Protein AF-A0A173UMZ9-F1 (afdb_monomer)

pLDDT: mean 81.76, std 20.89, range [42.28, 98.31]

Foldseek 3Di:
DDDDDDDDPPPPPPPPPVPDPDDLLPPLVPQDLPDFLVVSCVVCVVVADPLLNVLLVVLVVLPPGSVQSVVCNSPPDNVSSVVSSVVSSVVVVVVVVD

Organism: NCBI:txid39488

Mean predicted aligned error: 11.72 Å

Nearest PDB structures (foldseek):
  8btr-assembly1_Lj  TM=3.693E-01  e=6.543E+00  Giardia lamblia ATCC 50803

Solvent-accessible surface area (backbone atoms only — not comparable to full-atom values): 6258 Å² total; per-residue (Å²): 140,81,84,83,80,82,78,76,84,80,78,80,80,73,79,75,78,74,89,73,85,87,60,74,72,63,72,34,73,77,57,79,70,68,80,53,54,66,58,33,46,67,73,45,50,88,82,41,52,74,59,38,46,49,49,52,51,49,34,53,75,73,62,48,50,55,68,62,47,54,73,40,65,48,54,75,56,39,69,58,29,47,54,50,50,54,54,52,51,56,52,50,54,56,63,76,77,106

Sequence (98 aa):
MVKEIQVAEVNEEEEKETDQQPDMLQDREQWDLSGDIIDCFRRYSSELSPEEQEEIIKGIEEGLTDQDVKRYFTLVGAEKMRQYRRVLMVAKIRDEDN

Structure (mmCIF, N/CA/C/O backbone):
data_AF-A0A173UMZ9-F1
#
_entry.id   AF-A0A173UMZ9-F1
#
loop_
_atom_site.group_PDB
_atom_site.id
_atom_site.type_symbol
_atom_site.label_atom_id
_atom_site.label_alt_id
_atom_site.label_comp_id
_atom_site.label_asym_id
_atom_site.label_entity_id
_atom_site.label_seq_id
_atom_site.pdbx_PDB_ins_code
_atom_site.Cartn_x
_atom_site.Cartn_y
_atom_site.Cartn_z
_atom_site.occupancy
_atom_site.B_iso_or_equiv
_atom_site.auth_seq_id
_atom_site.auth_comp_id
_atom_site.auth_asym_id
_atom_site.auth_atom_id
_atom_site.pdbx_PDB_model_num
ATOM 1 N N . MET A 1 1 ? 0.247 51.541 48.976 1.00 47.28 1 MET A N 1
ATOM 2 C CA . MET A 1 1 ? -0.521 50.599 48.136 1.00 47.28 1 MET A CA 1
ATOM 3 C C . MET A 1 1 ? 0.341 50.234 46.947 1.00 47.28 1 MET A C 1
ATOM 5 O O . MET A 1 1 ? 0.433 51.014 46.012 1.00 47.28 1 MET A O 1
ATOM 9 N N . VAL A 1 2 ? 1.007 49.090 47.017 1.00 46.34 2 VAL A N 1
ATOM 10 C CA . VAL A 1 2 ? 1.632 48.451 45.858 1.00 46.34 2 VAL A CA 1
ATOM 11 C C . VAL A 1 2 ? 0.869 47.146 45.672 1.00 46.34 2 VAL A C 1
ATOM 13 O O . VAL A 1 2 ? 0.728 46.382 46.621 1.00 46.34 2 VAL A O 1
ATOM 16 N N . LYS A 1 3 ? 0.214 46.990 44.521 1.00 45.56 3 LYS A N 1
ATOM 17 C CA . LYS A 1 3 ? -0.552 45.787 44.191 1.00 45.56 3 LYS A CA 1
ATOM 18 C C . LYS A 1 3 ? 0.448 44.756 43.680 1.00 45.56 3 LYS A C 1
ATOM 20 O O . LYS A 1 3 ? 1.062 44.986 42.642 1.00 45.56 3 LYS A O 1
ATOM 25 N N . GLU A 1 4 ? 0.631 43.676 44.428 1.00 51.12 4 GLU A N 1
ATOM 26 C CA . GLU A 1 4 ? 1.384 42.511 43.974 1.00 51.12 4 GLU A CA 1
ATOM 27 C C . GLU A 1 4 ? 0.622 41.856 42.818 1.00 51.12 4 GLU A C 1
ATOM 29 O O . GLU A 1 4 ? -0.559 41.523 42.932 1.00 51.12 4 GLU A O 1
ATOM 34 N N . ILE A 1 5 ? 1.290 41.747 41.674 1.00 55.94 5 ILE A N 1
ATOM 35 C CA . ILE A 1 5 ? 0.797 41.042 40.496 1.00 55.94 5 ILE A CA 1
ATOM 36 C C . ILE A 1 5 ? 1.114 39.565 40.728 1.00 55.94 5 ILE A C 1
ATOM 38 O O . ILE A 1 5 ? 2.279 39.177 40.720 1.00 55.94 5 ILE A O 1
ATOM 42 N N . GLN A 1 6 ? 0.083 38.753 40.961 1.00 43.31 6 GLN A N 1
ATOM 43 C CA . GLN A 1 6 ? 0.207 37.298 40.939 1.00 43.31 6 GLN A CA 1
ATOM 44 C C . GLN A 1 6 ? 0.308 36.869 39.474 1.00 43.31 6 GLN A C 1
ATOM 46 O O . GLN A 1 6 ? -0.659 36.968 38.719 1.00 43.31 6 GLN A O 1
ATOM 51 N N . VAL A 1 7 ? 1.512 36.483 39.058 1.00 51.19 7 VAL A N 1
ATOM 52 C CA . VAL A 1 7 ? 1.758 35.912 37.733 1.00 51.19 7 VAL A CA 1
ATOM 53 C C . VAL A 1 7 ? 1.210 34.490 37.753 1.00 51.19 7 VAL A C 1
ATOM 55 O O . VAL A 1 7 ? 1.617 33.682 38.583 1.00 51.19 7 VAL A O 1
ATOM 58 N N . ALA A 1 8 ? 0.234 34.248 36.882 1.00 50.19 8 ALA A N 1
ATOM 59 C CA . ALA A 1 8 ? -0.451 32.978 36.723 1.00 50.19 8 ALA A CA 1
ATOM 60 C C . ALA A 1 8 ? 0.543 31.851 36.413 1.00 50.19 8 ALA A C 1
ATOM 62 O O . ALA A 1 8 ? 1.421 32.012 35.563 1.00 50.19 8 ALA A O 1
ATOM 63 N N . GLU A 1 9 ? 0.373 30.727 37.110 1.00 48.16 9 GLU A N 1
ATOM 64 C CA . GLU A 1 9 ? 1.020 29.455 36.806 1.00 48.16 9 GLU A CA 1
ATOM 65 C C . GLU A 1 9 ? 0.811 29.124 35.325 1.00 48.16 9 GLU A C 1
ATOM 67 O O . GLU A 1 9 ? -0.316 28.987 34.843 1.00 48.16 9 GLU A O 1
ATOM 72 N N . VAL A 1 10 ? 1.921 29.053 34.593 1.00 49.12 10 VAL A N 1
ATOM 73 C CA . VAL A 1 10 ? 1.959 28.529 33.233 1.00 49.12 10 VAL A CA 1
ATOM 74 C C . VAL A 1 10 ? 1.733 27.032 33.371 1.00 49.12 10 VAL A C 1
ATOM 76 O O . VAL A 1 10 ? 2.618 26.306 33.810 1.00 49.12 10 VAL A O 1
ATOM 79 N N . ASN A 1 11 ? 0.504 26.611 33.084 1.00 50.00 11 ASN A N 1
ATOM 80 C CA . ASN A 1 11 ? 0.098 25.216 33.070 1.00 50.00 11 ASN A CA 1
ATOM 81 C C . ASN A 1 11 ? 0.975 24.466 32.059 1.00 50.00 11 ASN A C 1
ATOM 83 O O . ASN A 1 11 ? 0.967 24.787 30.870 1.00 50.00 11 ASN A O 1
ATOM 87 N N . GLU A 1 12 ? 1.756 23.517 32.563 1.00 47.44 12 GLU A N 1
ATOM 88 C CA . GLU A 1 12 ? 2.567 22.586 31.790 1.00 47.44 12 GLU A CA 1
ATOM 89 C C . GLU A 1 12 ? 1.623 21.721 30.942 1.00 47.44 12 GLU A C 1
ATOM 91 O O . GLU A 1 12 ? 1.022 20.764 31.428 1.00 47.44 12 GLU A O 1
ATOM 96 N N . GLU A 1 13 ? 1.451 22.065 29.665 1.00 48.16 13 GLU A N 1
ATOM 97 C CA . GLU A 1 13 ? 0.936 21.114 28.681 1.00 48.16 13 GLU A CA 1
ATOM 98 C C . GLU A 1 13 ? 2.068 20.131 28.372 1.00 48.16 13 GLU A C 1
ATOM 100 O O . GLU A 1 13 ? 2.845 20.284 27.435 1.00 48.16 13 GLU A O 1
ATOM 105 N N . GLU A 1 14 ? 2.193 19.149 29.264 1.00 48.41 14 GLU A N 1
ATOM 106 C CA . GLU A 1 14 ? 2.931 17.912 29.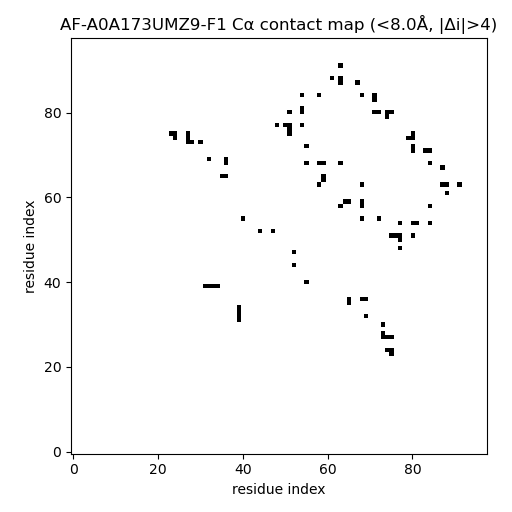063 1.00 48.41 14 GLU A CA 1
ATOM 107 C C . GLU A 1 14 ? 2.353 17.240 27.807 1.00 48.41 14 GLU A C 1
ATOM 109 O O . GLU A 1 14 ? 1.296 16.601 27.853 1.00 48.41 14 GLU A O 1
ATOM 114 N N . GLU A 1 15 ? 3.014 17.434 26.660 1.00 49.78 15 GLU A N 1
ATOM 115 C CA . GLU A 1 15 ? 2.822 16.598 25.480 1.00 49.78 15 GLU A CA 1
ATOM 116 C C . GLU A 1 15 ? 3.103 15.162 25.913 1.00 49.78 15 GLU A C 1
ATOM 118 O O . GLU A 1 15 ? 4.247 14.724 26.033 1.00 49.78 15 GLU A O 1
ATOM 123 N N . LYS A 1 16 ? 2.037 14.424 26.224 1.00 47.38 16 LYS A N 1
ATOM 124 C CA . LYS A 1 16 ? 2.132 12.992 26.444 1.00 47.38 16 LYS A CA 1
ATOM 125 C C . LYS A 1 16 ? 2.428 12.347 25.100 1.00 47.38 16 LYS A C 1
ATOM 127 O O . LYS A 1 16 ? 1.519 11.889 24.412 1.00 47.38 16 LYS A O 1
ATOM 132 N N . GLU A 1 17 ? 3.710 12.280 24.758 1.00 47.28 17 GLU A N 1
ATOM 133 C CA . GLU A 1 17 ? 4.252 11.199 23.948 1.00 47.28 17 GLU A CA 1
ATOM 134 C C . GLU A 1 17 ? 3.939 9.902 24.700 1.00 47.28 17 GLU A C 1
ATOM 136 O O . GLU A 1 17 ? 4.671 9.439 25.575 1.00 47.28 17 GLU A O 1
ATOM 141 N N . THR A 1 18 ? 2.757 9.343 24.438 1.00 44.28 18 THR A N 1
ATOM 142 C CA . THR A 1 18 ? 2.411 8.004 24.891 1.00 44.28 18 THR A CA 1
ATOM 143 C C . THR A 1 18 ? 3.250 7.026 24.083 1.00 44.28 18 THR A C 1
ATOM 145 O O . THR A 1 18 ? 2.818 6.510 23.054 1.00 44.28 18 THR A O 1
ATOM 148 N N . ASP A 1 19 ? 4.459 6.784 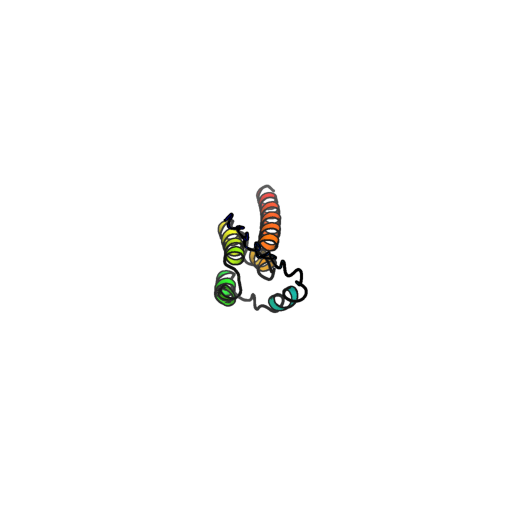24.576 1.00 50.12 19 ASP A N 1
ATOM 149 C CA . ASP A 1 19 ? 5.438 5.797 24.119 1.00 50.12 19 ASP A CA 1
ATOM 150 C C . ASP A 1 19 ? 4.979 4.367 24.494 1.00 50.12 19 ASP A C 1
ATOM 152 O O . ASP A 1 19 ? 5.646 3.589 25.175 1.00 50.12 19 ASP A O 1
ATOM 156 N N . GLN A 1 20 ? 3.741 4.040 24.120 1.00 48.41 20 GLN A N 1
ATOM 157 C CA . GLN A 1 20 ? 3.115 2.731 24.288 1.00 48.41 20 GLN A CA 1
ATOM 158 C C . GLN A 1 20 ? 2.586 2.273 22.929 1.00 48.41 20 GLN A C 1
ATOM 160 O O . GLN A 1 20 ? 1.384 2.220 22.688 1.00 48.41 20 GLN A O 1
ATOM 165 N N . GLN A 1 21 ? 3.502 1.925 22.025 1.00 52.72 21 GLN A N 1
ATOM 166 C CA . GLN A 1 21 ? 3.189 1.065 20.883 1.00 52.72 21 GLN A CA 1
ATOM 167 C C . GLN A 1 21 ? 3.767 -0.337 21.104 1.00 52.72 21 GLN A C 1
ATOM 169 O O . GLN A 1 21 ? 4.860 -0.646 20.630 1.00 52.72 21 GLN A O 1
ATOM 174 N N . PRO A 1 22 ? 3.020 -1.220 21.783 1.00 44.19 22 PRO A N 1
ATOM 175 C CA . PRO A 1 22 ? 3.141 -2.632 21.470 1.00 44.19 22 PRO A CA 1
ATOM 176 C C . PRO A 1 22 ? 1.749 -3.267 21.375 1.00 44.19 22 PRO A C 1
ATOM 178 O O . PRO A 1 22 ? 1.361 -4.005 22.270 1.00 44.19 22 PRO A O 1
ATOM 181 N N . ASP A 1 23 ? 0.995 -2.968 20.309 1.00 42.28 23 ASP A N 1
ATOM 182 C CA . ASP A 1 23 ? -0.083 -3.881 19.868 1.00 42.28 23 ASP A CA 1
ATOM 183 C C . ASP A 1 23 ? -0.535 -3.678 18.409 1.00 42.28 23 ASP A C 1
ATOM 185 O O . ASP A 1 23 ? -0.911 -4.627 17.731 1.00 42.28 23 ASP A O 1
ATOM 189 N N . MET A 1 24 ? -0.401 -2.472 17.839 1.00 46.47 24 MET A N 1
ATOM 190 C CA . MET A 1 24 ? -0.955 -2.196 16.496 1.00 46.47 24 MET A CA 1
ATOM 191 C C . MET A 1 24 ? -0.282 -2.954 15.333 1.00 46.47 24 MET A C 1
ATOM 193 O O . MET A 1 24 ? -0.813 -2.973 14.226 1.00 46.47 24 MET A O 1
ATOM 197 N N . LEU A 1 25 ? 0.884 -3.579 15.547 1.00 49.06 25 LEU A N 1
ATOM 198 C CA . LEU A 1 25 ? 1.542 -4.378 14.506 1.00 49.06 25 LEU A CA 1
ATOM 199 C C . LEU A 1 25 ? 0.791 -5.685 14.194 1.00 49.06 25 LEU A C 1
ATOM 201 O O . LEU A 1 25 ? 0.962 -6.199 13.093 1.00 49.06 25 LEU A O 1
ATOM 205 N N . GLN A 1 26 ? -0.029 -6.213 15.114 1.00 53.00 26 GLN A N 1
ATOM 206 C CA . GLN A 1 26 ? -0.731 -7.488 14.902 1.00 53.00 26 GLN A CA 1
ATOM 207 C C . GLN A 1 26 ? -2.046 -7.330 14.120 1.00 53.00 26 GLN A C 1
ATOM 209 O O . GLN A 1 26 ? -2.407 -8.216 13.348 1.00 53.00 26 GLN A O 1
ATOM 214 N N . ASP A 1 27 ? -2.735 -6.190 14.236 1.00 65.62 27 ASP A N 1
ATOM 215 C CA . ASP A 1 27 ? -4.070 -6.015 13.641 1.00 65.62 27 ASP A CA 1
ATOM 216 C C . ASP A 1 27 ? -4.082 -6.002 12.107 1.00 65.62 27 ASP A C 1
ATOM 218 O O . ASP A 1 27 ? -5.075 -6.395 11.487 1.00 65.62 27 ASP A O 1
ATOM 222 N N . ARG A 1 28 ? -2.989 -5.553 11.477 1.00 87.19 28 ARG A N 1
ATOM 223 C CA . ARG A 1 28 ? -2.926 -5.384 10.017 1.00 87.1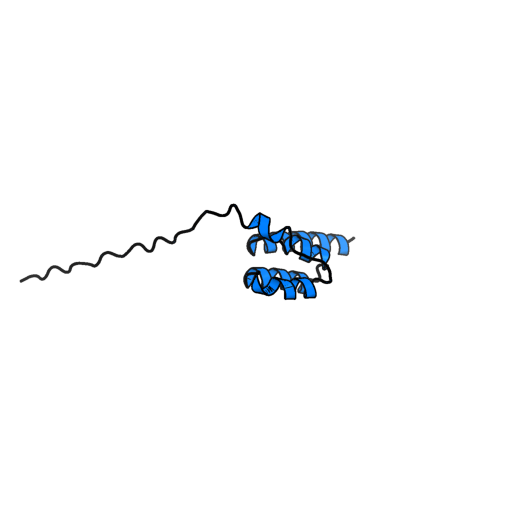9 28 ARG A CA 1
ATOM 224 C C . ARG A 1 28 ? -2.354 -6.591 9.270 1.00 87.19 28 ARG A C 1
ATOM 226 O O . ARG A 1 28 ? -2.538 -6.696 8.062 1.00 87.19 28 ARG A O 1
ATOM 233 N N . GLU A 1 29 ? -1.697 -7.528 9.955 1.00 84.56 29 GLU A N 1
ATOM 234 C CA . GLU A 1 29 ? -1.086 -8.709 9.316 1.00 84.56 29 GLU A CA 1
ATOM 235 C C . GLU A 1 29 ? -2.142 -9.690 8.767 1.00 84.56 29 GLU A C 1
ATOM 237 O O . GLU A 1 29 ? -1.912 -10.394 7.788 1.00 84.56 29 GLU A O 1
ATOM 242 N N . GLN A 1 30 ? -3.336 -9.668 9.361 1.00 88.81 30 GLN A N 1
ATOM 243 C CA . GLN A 1 30 ? -4.510 -10.457 8.976 1.00 88.81 30 GLN A CA 1
ATOM 244 C C . GLN A 1 30 ? -5.416 -9.774 7.934 1.00 88.81 30 GLN A C 1
ATOM 246 O O . GLN A 1 30 ? -6.497 -10.285 7.634 1.00 88.81 30 GLN A O 1
ATOM 251 N N . TRP A 1 31 ? -5.022 -8.613 7.400 1.00 93.81 31 TRP A N 1
ATOM 252 C CA . TRP A 1 31 ? -5.807 -7.911 6.385 1.00 93.81 31 TRP A CA 1
ATOM 253 C C . TRP A 1 31 ? -5.935 -8.725 5.095 1.00 93.81 31 TRP A C 1
ATOM 255 O O . TRP A 1 31 ? -4.980 -9.325 4.599 1.00 93.81 31 TRP A O 1
ATOM 265 N N . ASP A 1 32 ? -7.133 -8.702 4.515 1.00 95.44 32 ASP A N 1
ATOM 266 C CA . ASP A 1 32 ? -7.407 -9.320 3.226 1.00 95.44 32 ASP A CA 1
ATOM 267 C C . ASP A 1 32 ? -6.905 -8.422 2.091 1.00 95.44 32 ASP A C 1
ATOM 269 O O . ASP A 1 32 ? -7.584 -7.493 1.637 1.00 95.44 32 ASP A O 1
ATOM 273 N N . LEU A 1 33 ? -5.697 -8.733 1.623 1.00 95.62 33 LEU A N 1
ATOM 274 C CA . LEU A 1 33 ? -5.052 -8.082 0.484 1.00 95.62 33 LEU A CA 1
ATOM 275 C C . LEU A 1 33 ? -5.302 -8.811 -0.848 1.00 95.62 33 LEU A C 1
ATOM 277 O O . LEU A 1 33 ? -4.520 -8.662 -1.797 1.00 95.62 33 LEU A O 1
ATOM 281 N N . SER A 1 34 ? -6.353 -9.630 -0.940 1.00 95.25 34 SER A N 1
ATOM 282 C CA . SER A 1 34 ? -6.787 -10.203 -2.214 1.00 95.25 34 SER A CA 1
ATOM 283 C C . SER A 1 34 ? -7.380 -9.130 -3.144 1.00 95.25 34 SER A C 1
ATOM 285 O O . SER A 1 34 ? -7.902 -8.105 -2.697 1.00 95.25 34 S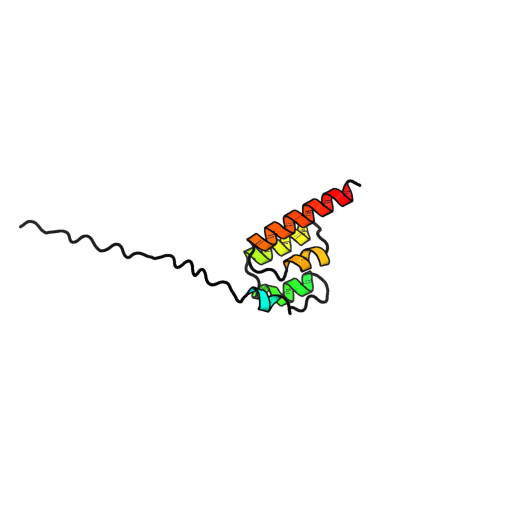ER A O 1
ATOM 287 N N . GLY A 1 35 ? -7.278 -9.364 -4.456 1.00 95.19 35 GLY A N 1
ATOM 288 C CA . GLY A 1 35 ? -7.676 -8.399 -5.492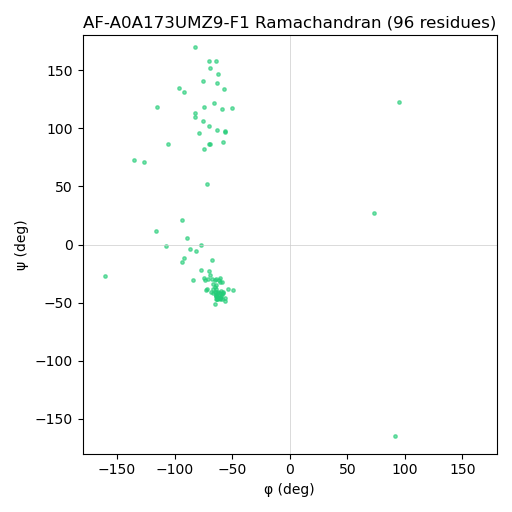 1.00 95.19 35 GLY A CA 1
ATOM 289 C C . GLY A 1 35 ? -6.530 -7.491 -5.937 1.00 95.19 35 GLY A C 1
ATOM 290 O O . GLY A 1 35 ? -5.364 -7.796 -5.675 1.00 95.19 35 GLY A O 1
ATOM 291 N N . ASP A 1 36 ? -6.844 -6.398 -6.625 1.00 96.81 36 ASP A N 1
ATOM 292 C CA . ASP A 1 36 ? -5.850 -5.386 -7.002 1.00 96.81 36 ASP A CA 1
ATOM 293 C C . ASP A 1 36 ? -5.566 -4.409 -5.843 1.00 96.81 36 ASP A C 1
ATOM 295 O O . ASP A 1 36 ? -6.206 -4.446 -4.784 1.00 96.81 36 ASP A O 1
ATOM 299 N N . ILE A 1 37 ? -4.538 -3.572 -5.988 1.00 97.19 37 ILE A N 1
ATOM 300 C CA . ILE A 1 37 ? -4.181 -2.591 -4.953 1.0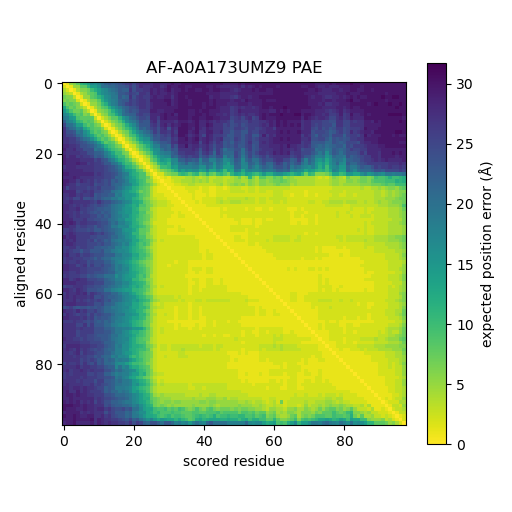0 97.19 37 ILE A CA 1
ATO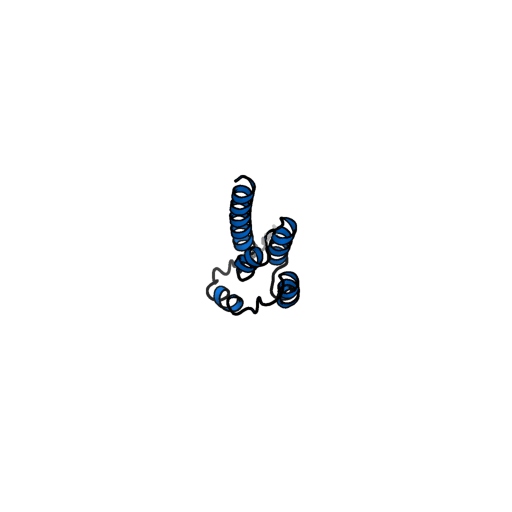M 301 C C . ILE A 1 37 ? -5.279 -1.545 -4.716 1.00 97.19 37 ILE A C 1
ATOM 303 O O . ILE A 1 37 ? -5.427 -1.064 -3.593 1.00 97.19 37 ILE A O 1
ATOM 307 N N . ILE A 1 38 ? -6.079 -1.211 -5.728 1.00 96.88 38 ILE A N 1
ATOM 308 C CA . ILE A 1 38 ? -7.143 -0.208 -5.618 1.00 96.88 38 ILE A CA 1
ATOM 309 C C . ILE A 1 38 ? -8.306 -0.754 -4.788 1.00 96.88 38 ILE A C 1
ATOM 311 O O . ILE A 1 38 ? -8.855 -0.032 -3.954 1.00 96.88 38 ILE A O 1
ATOM 315 N N . ASP A 1 39 ? -8.643 -2.029 -4.957 1.00 97.50 39 ASP A N 1
ATOM 316 C CA . ASP A 1 39 ? -9.609 -2.742 -4.128 1.00 97.50 39 ASP A CA 1
ATOM 317 C C . ASP A 1 39 ? -9.151 -2.787 -2.669 1.00 97.50 39 ASP A C 1
ATOM 319 O O . ASP A 1 39 ? -9.932 -2.474 -1.767 1.00 97.50 39 ASP A O 1
ATOM 323 N N . CYS A 1 40 ? -7.874 -3.109 -2.432 1.00 97.69 40 CYS A N 1
ATOM 324 C CA . CYS A 1 40 ? -7.289 -3.093 -1.089 1.00 97.69 40 CYS A CA 1
ATOM 325 C C . CYS A 1 40 ? -7.362 -1.688 -0.472 1.00 97.69 40 CYS A C 1
ATOM 327 O O . CYS A 1 40 ? -7.805 -1.529 0.665 1.00 97.69 40 CYS A O 1
ATOM 329 N N . PHE A 1 41 ? -6.981 -0.661 -1.239 1.00 97.06 41 PHE A N 1
ATOM 330 C CA . PHE A 1 41 ? -7.009 0.733 -0.805 1.00 97.06 41 PHE A CA 1
ATOM 331 C C . PHE A 1 41 ? -8.417 1.191 -0.435 1.00 97.06 41 PHE A C 1
ATOM 333 O O . PHE A 1 41 ? -8.611 1.768 0.626 1.00 97.06 41 PHE A O 1
ATOM 340 N N . ARG A 1 42 ? -9.424 0.878 -1.255 1.00 97.06 42 ARG A N 1
ATOM 341 C CA . ARG A 1 42 ? -10.826 1.213 -0.957 1.00 97.06 42 ARG A CA 1
ATOM 342 C C . ARG A 1 42 ? -11.358 0.486 0.271 1.00 97.06 42 ARG A C 1
ATOM 344 O O . ARG A 1 42 ? -12.158 1.059 1.002 1.00 97.06 42 ARG A O 1
ATOM 351 N N . ARG A 1 43 ? -10.951 -0.770 0.476 1.00 97.62 43 ARG A N 1
ATOM 352 C CA . ARG A 1 43 ? -11.390 -1.586 1.615 1.00 97.62 43 ARG A CA 1
ATOM 353 C C . ARG A 1 43 ? -10.877 -1.038 2.942 1.00 97.62 43 ARG A C 1
ATOM 355 O O . ARG A 1 43 ? -11.624 -1.084 3.908 1.00 97.62 43 ARG A O 1
ATOM 362 N N . TYR A 1 44 ? -9.643 -0.532 2.958 1.00 96.88 44 TYR A N 1
ATOM 363 C CA . TYR A 1 44 ? -8.943 -0.135 4.183 1.00 96.88 44 TYR A CA 1
ATOM 364 C C . TYR A 1 44 ? -8.625 1.363 4.279 1.00 96.88 44 TYR A C 1
ATOM 366 O O . TYR A 1 44 ? -7.848 1.784 5.133 1.00 96.88 44 TYR A O 1
ATOM 374 N N . SER A 1 45 ? -9.191 2.203 3.404 1.00 95.31 45 SER A N 1
ATOM 375 C CA . SER A 1 45 ? -8.891 3.640 3.409 1.00 95.31 45 SER A CA 1
ATOM 376 C C . SER A 1 45 ? -9.282 4.314 4.724 1.00 95.31 45 SER A C 1
ATOM 378 O O . SER A 1 45 ? -8.652 5.285 5.115 1.00 95.31 45 SER A O 1
ATOM 380 N N . SER A 1 46 ? -10.311 3.825 5.420 1.00 95.44 46 SER A N 1
ATOM 381 C CA . SER A 1 46 ? -10.759 4.425 6.683 1.00 95.44 46 SER A CA 1
ATOM 382 C C . SER A 1 46 ? -9.855 4.065 7.867 1.00 95.44 46 SER A C 1
ATOM 384 O O . SER A 1 46 ? -9.831 4.788 8.859 1.00 95.44 46 SER A O 1
ATOM 386 N N . GLU A 1 47 ? -9.107 2.971 7.753 1.00 95.31 47 GLU A N 1
ATOM 387 C CA . GLU A 1 47 ? -8.176 2.424 8.738 1.00 95.31 47 GLU A CA 1
ATOM 388 C C . GLU A 1 47 ? -6.742 2.945 8.554 1.00 95.31 47 GLU A C 1
ATOM 390 O O . GLU A 1 47 ? -5.892 2.742 9.427 1.00 95.31 47 GLU A O 1
ATOM 395 N N . LEU A 1 48 ? -6.471 3.600 7.421 1.00 95.00 48 LEU A N 1
ATOM 396 C CA . LEU A 1 48 ? -5.203 4.247 7.097 1.00 95.00 48 LEU A CA 1
ATOM 397 C C . LEU A 1 48 ? -5.262 5.740 7.436 1.00 95.00 48 LEU A C 1
ATOM 399 O O . LEU A 1 48 ? -6.208 6.435 7.050 1.00 95.00 48 LEU A O 1
ATOM 403 N N . SER A 1 49 ? -4.218 6.256 8.087 1.00 96.12 49 SER A N 1
ATOM 404 C CA . SER A 1 49 ? -4.061 7.705 8.267 1.00 96.12 49 SER A CA 1
ATOM 405 C C . SER A 1 49 ? -3.888 8.411 6.911 1.00 96.12 49 SER A C 1
ATOM 407 O O . SER A 1 49 ? -3.450 7.779 5.945 1.00 96.12 49 SER A O 1
ATOM 409 N N . PRO A 1 50 ? -4.180 9.721 6.802 1.00 97.88 50 PRO A N 1
ATOM 410 C CA . PRO A 1 50 ? -3.957 10.471 5.564 1.00 97.88 50 PRO A CA 1
ATOM 411 C C . PRO A 1 50 ? -2.523 10.348 5.025 1.00 97.88 50 PRO A C 1
ATOM 413 O O . PRO A 1 50 ? -2.318 10.211 3.822 1.00 97.88 50 PRO A O 1
ATOM 416 N N . GLU A 1 51 ? -1.529 10.341 5.911 1.00 98.06 51 GLU A N 1
ATOM 417 C CA . GLU A 1 51 ? -0.115 10.193 5.563 1.00 98.06 51 GLU A CA 1
ATOM 418 C C . GLU A 1 51 ? 0.213 8.766 5.108 1.00 98.06 51 GLU A C 1
ATOM 420 O O . GLU A 1 51 ? 0.991 8.574 4.176 1.00 98.06 51 GLU A O 1
ATOM 425 N N . GLU A 1 52 ? -0.384 7.751 5.739 1.00 97.44 52 GLU A N 1
ATOM 426 C CA . GLU A 1 52 ? -0.252 6.359 5.296 1.00 97.44 52 GLU A CA 1
ATOM 427 C C . GLU A 1 52 ? -0.861 6.175 3.900 1.00 97.44 52 GLU A C 1
ATOM 429 O O . GLU 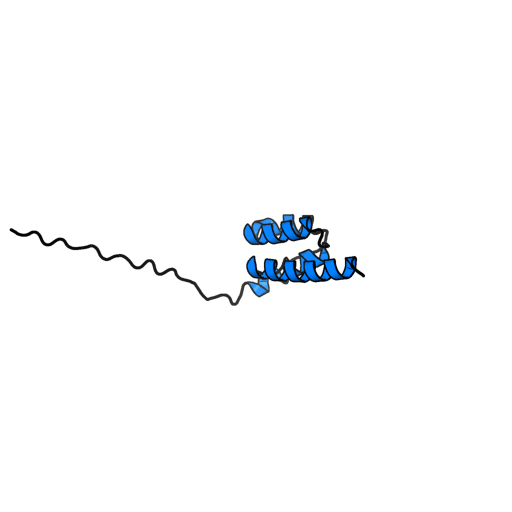A 1 52 ? -0.234 5.579 3.021 1.00 97.44 52 GLU A O 1
ATOM 434 N N . GLN A 1 53 ? -2.046 6.748 3.662 1.00 98.31 53 GLN A N 1
ATOM 435 C CA . GLN A 1 53 ? -2.689 6.751 2.349 1.00 98.31 53 GLN A CA 1
ATOM 436 C C . GLN A 1 53 ? -1.813 7.425 1.290 1.00 98.31 53 GLN A C 1
ATOM 438 O O . GLN A 1 53 ? -1.682 6.903 0.184 1.00 98.31 53 GLN A O 1
ATOM 443 N N . GLU A 1 54 ? -1.180 8.551 1.624 1.00 98.31 54 GLU A N 1
ATOM 444 C CA . GLU A 1 54 ? -0.277 9.256 0.715 1.00 98.31 54 GLU A CA 1
ATOM 445 C C . GLU A 1 54 ? 0.909 8.373 0.291 1.00 98.31 54 GLU A C 1
ATOM 447 O O . GLU A 1 54 ? 1.287 8.361 -0.879 1.00 98.31 54 GLU A O 1
ATOM 452 N N . GLU A 1 55 ? 1.481 7.582 1.203 1.00 98.31 55 GLU A N 1
ATOM 453 C CA . GLU A 1 55 ? 2.577 6.667 0.863 1.00 98.31 55 GLU A CA 1
ATOM 454 C C . GLU A 1 55 ? 2.117 5.471 0.006 1.00 98.31 55 GLU A C 1
ATOM 456 O O . GLU A 1 55 ? 2.891 4.982 -0.825 1.00 98.31 55 GLU A O 1
ATOM 461 N N . ILE A 1 56 ? 0.863 5.020 0.139 1.00 98.06 56 ILE A N 1
ATOM 462 C CA . ILE A 1 56 ? 0.265 4.061 -0.807 1.00 98.06 56 ILE A CA 1
ATOM 463 C C . ILE A 1 56 ? 0.129 4.692 -2.194 1.00 98.06 56 ILE A C 1
ATOM 465 O O . ILE A 1 56 ? 0.610 4.120 -3.173 1.00 98.06 56 ILE A O 1
ATOM 469 N N . ILE A 1 57 ? -0.479 5.880 -2.274 1.00 98.19 57 ILE A N 1
ATOM 470 C CA . ILE A 1 57 ? -0.721 6.593 -3.536 1.00 98.19 57 ILE A CA 1
ATOM 471 C C . ILE A 1 57 ? 0.600 6.855 -4.261 1.00 98.19 57 ILE A C 1
ATOM 473 O O . ILE A 1 57 ? 0.722 6.507 -5.433 1.00 98.19 57 ILE A O 1
ATOM 477 N N . LYS A 1 58 ? 1.622 7.358 -3.558 1.00 98.19 58 LYS A N 1
ATOM 478 C CA . LYS A 1 58 ? 2.950 7.598 -4.141 1.00 98.19 58 LYS A CA 1
ATOM 479 C C . LYS A 1 58 ? 3.568 6.340 -4.733 1.00 98.19 58 LYS A C 1
ATOM 481 O O . LYS A 1 58 ? 4.144 6.413 -5.807 1.00 98.19 58 LYS A O 1
ATOM 486 N N . GLY A 1 59 ? 3.452 5.188 -4.070 1.00 97.69 59 GLY A N 1
ATOM 487 C CA . GLY A 1 59 ? 3.981 3.942 -4.630 1.00 97.69 59 GLY A CA 1
ATOM 488 C C . GLY A 1 59 ? 3.303 3.556 -5.939 1.00 97.69 59 GLY A C 1
ATOM 489 O O . GLY A 1 59 ? 3.981 3.152 -6.881 1.00 97.69 59 GLY A O 1
ATOM 490 N N . ILE A 1 60 ? 1.983 3.736 -6.019 1.00 97.12 60 ILE A N 1
ATOM 491 C CA . ILE A 1 60 ? 1.214 3.505 -7.247 1.00 97.12 60 ILE A CA 1
ATOM 492 C C . ILE A 1 60 ? 1.649 4.492 -8.344 1.00 97.12 60 ILE A C 1
ATOM 494 O O . ILE A 1 60 ? 1.922 4.077 -9.468 1.00 97.12 60 ILE A O 1
ATOM 498 N N . GLU A 1 61 ? 1.763 5.786 -8.027 1.00 97.44 61 GLU A N 1
ATOM 499 C CA . GLU A 1 61 ? 2.180 6.837 -8.971 1.00 97.44 61 GLU A CA 1
ATOM 500 C C . GLU A 1 61 ? 3.623 6.660 -9.472 1.00 97.44 61 GLU A C 1
ATOM 502 O O . GLU A 1 61 ? 3.915 6.918 -10.639 1.00 97.44 61 GLU A O 1
ATOM 507 N N . GLU A 1 62 ? 4.521 6.168 -8.618 1.00 95.94 62 GLU A N 1
ATOM 508 C CA . GLU A 1 62 ? 5.910 5.822 -8.955 1.00 95.94 62 GLU A CA 1
ATOM 509 C C . GLU A 1 62 ? 6.021 4.483 -9.722 1.00 95.94 62 GLU A C 1
ATOM 511 O O . GLU A 1 62 ? 7.104 4.046 -10.139 1.00 95.94 62 GLU A O 1
ATOM 516 N N . GLY A 1 63 ? 4.882 3.827 -9.956 1.00 95.19 63 GLY A N 1
ATOM 517 C CA . GLY A 1 63 ? 4.763 2.614 -10.750 1.00 95.19 63 GLY A CA 1
ATOM 518 C C . GLY A 1 63 ? 5.305 1.373 -10.049 1.00 95.19 63 GLY A C 1
ATOM 519 O O . GLY A 1 63 ? 5.789 0.464 -10.729 1.00 95.19 63 GLY A O 1
ATOM 520 N N . LEU A 1 64 ? 5.300 1.336 -8.715 1.00 96.69 64 LEU A N 1
ATOM 521 C CA . LEU A 1 64 ? 5.499 0.086 -7.986 1.00 96.69 64 LEU A CA 1
ATOM 522 C C . LEU A 1 64 ? 4.362 -0.883 -8.317 1.00 96.69 64 LEU A C 1
ATOM 524 O O . LEU A 1 64 ? 3.224 -0.477 -8.557 1.00 96.69 64 LEU A O 1
ATOM 528 N N . THR A 1 65 ? 4.671 -2.178 -8.337 1.00 96.19 65 THR A N 1
ATOM 529 C CA . THR A 1 65 ? 3.647 -3.193 -8.595 1.00 96.19 65 THR A CA 1
ATOM 530 C C . THR A 1 65 ? 2.681 -3.294 -7.416 1.00 96.19 65 THR A C 1
ATOM 532 O O . THR A 1 65 ? 3.042 -2.994 -6.276 1.00 96.19 65 THR A O 1
ATOM 535 N N . ASP A 1 66 ? 1.476 -3.816 -7.650 1.00 97.06 66 ASP A N 1
ATOM 536 C CA . ASP A 1 66 ? 0.517 -4.115 -6.581 1.00 97.06 66 ASP A CA 1
ATOM 537 C C . ASP A 1 66 ? 1.148 -4.918 -5.437 1.00 97.06 66 ASP A C 1
ATOM 539 O O . ASP A 1 66 ? 0.855 -4.672 -4.270 1.00 97.06 66 ASP A O 1
ATOM 543 N N . GLN A 1 67 ? 2.029 -5.874 -5.753 1.00 95.31 67 GLN A N 1
ATOM 544 C CA . GLN A 1 67 ? 2.710 -6.675 -4.737 1.00 95.31 67 GLN A CA 1
ATOM 545 C C . GLN A 1 67 ? 3.696 -5.848 -3.912 1.00 95.31 67 GLN A C 1
ATOM 547 O O . GLN A 1 67 ? 3.751 -6.015 -2.696 1.00 95.31 67 GLN A O 1
ATOM 552 N N . ASP A 1 68 ? 4.452 -4.955 -4.547 1.00 95.62 68 ASP A N 1
ATOM 553 C CA . ASP A 1 68 ? 5.391 -4.073 -3.855 1.00 95.62 68 ASP A CA 1
ATOM 554 C C . ASP A 1 68 ? 4.659 -3.121 -2.912 1.00 95.62 68 ASP A C 1
ATOM 556 O O . ASP A 1 68 ? 5.054 -2.988 -1.753 1.00 95.62 68 ASP A O 1
ATOM 560 N N . VAL A 1 69 ? 3.552 -2.530 -3.370 1.00 97.25 69 VAL A N 1
ATOM 561 C CA . VAL A 1 69 ? 2.721 -1.653 -2.536 1.00 97.25 69 VAL A CA 1
ATOM 562 C C . VAL A 1 69 ? 2.109 -2.430 -1.367 1.00 97.25 69 VAL A C 1
ATOM 564 O O . VAL A 1 69 ? 2.172 -1.989 -0.219 1.00 97.25 69 VAL A O 1
ATOM 567 N N . LYS A 1 70 ? 1.605 -3.646 -1.615 1.00 95.94 70 LYS A N 1
ATOM 568 C CA . LYS A 1 70 ? 1.038 -4.516 -0.569 1.00 95.94 70 LYS A CA 1
ATOM 569 C C . LYS A 1 70 ? 2.034 -4.902 0.524 1.00 95.94 70 LYS A C 1
ATOM 571 O O . LYS A 1 70 ? 1.610 -5.081 1.662 1.00 95.94 70 LYS A O 1
ATOM 576 N N . ARG A 1 71 ? 3.342 -4.980 0.236 1.00 93.38 71 ARG A N 1
ATOM 577 C CA . ARG A 1 71 ? 4.370 -5.287 1.257 1.00 93.38 71 ARG A CA 1
ATOM 578 C C . ARG A 1 71 ? 4.419 -4.266 2.385 1.00 93.38 71 ARG A C 1
ATOM 580 O O . ARG A 1 71 ? 4.753 -4.638 3.505 1.00 93.38 71 ARG A O 1
ATOM 587 N N . TYR A 1 72 ? 4.128 -2.999 2.094 1.00 94.25 72 TYR A N 1
ATOM 588 C CA . TYR A 1 72 ? 4.139 -1.947 3.107 1.00 94.25 72 TYR A CA 1
ATOM 589 C C . TYR A 1 72 ? 2.744 -1.451 3.499 1.00 94.25 72 TYR A C 1
ATOM 591 O O . TYR A 1 72 ? 2.627 -0.645 4.415 1.00 94.25 72 TYR A O 1
ATOM 599 N N . PHE A 1 73 ? 1.690 -1.983 2.877 1.00 94.50 73 PHE A N 1
ATOM 600 C CA . PHE A 1 73 ? 0.293 -1.650 3.164 1.00 94.50 73 PHE A CA 1
ATOM 601 C C . PHE A 1 73 ? -0.160 -2.066 4.571 1.00 94.50 73 PHE A C 1
ATOM 603 O O . PHE A 1 73 ? -0.993 -1.402 5.178 1.00 94.50 73 PHE A O 1
ATOM 610 N N . THR A 1 74 ? 0.408 -3.145 5.113 1.00 92.44 74 THR A N 1
ATOM 611 C CA . THR A 1 74 ? 0.113 -3.627 6.473 1.00 92.44 74 THR A CA 1
ATOM 612 C C . THR A 1 74 ? 0.969 -2.957 7.545 1.00 92.44 74 THR A C 1
ATOM 614 O O . THR A 1 74 ? 0.789 -3.215 8.734 1.00 92.44 74 THR A O 1
ATOM 617 N N . LEU A 1 75 ? 1.921 -2.103 7.160 1.00 92.88 75 LEU A N 1
ATOM 618 C CA . LEU A 1 75 ? 2.766 -1.414 8.125 1.00 92.88 75 LEU A CA 1
ATOM 619 C C . LEU A 1 75 ? 1.975 -0.292 8.790 1.00 92.88 75 LEU A C 1
ATOM 621 O O . LEU A 1 75 ? 1.198 0.409 8.150 1.00 92.88 75 LEU A O 1
ATOM 625 N N . VAL A 1 76 ? 2.198 -0.126 10.089 1.00 90.75 76 VAL A N 1
ATOM 626 C CA . VAL A 1 76 ? 1.681 1.009 10.850 1.00 90.75 76 VAL A CA 1
ATOM 627 C C . VAL A 1 76 ? 2.725 2.118 10.843 1.00 90.75 76 VAL A C 1
ATOM 629 O O . VAL A 1 76 ? 3.902 1.874 11.130 1.00 90.75 76 VAL A O 1
ATOM 632 N N . GLY A 1 77 ? 2.281 3.328 10.523 1.00 92.94 77 GLY A N 1
ATOM 633 C CA . GLY A 1 77 ? 3.079 4.543 10.513 1.00 92.94 77 GLY A CA 1
ATOM 634 C C . GLY A 1 77 ? 3.649 4.882 9.136 1.00 92.94 77 GLY A C 1
ATOM 635 O O . GLY A 1 77 ? 4.449 4.138 8.557 1.00 92.94 77 GLY A O 1
ATOM 636 N N . ALA A 1 78 ? 3.321 6.085 8.662 1.00 95.75 78 ALA A N 1
ATOM 637 C CA . ALA A 1 78 ? 3.744 6.592 7.358 1.00 95.75 78 ALA A CA 1
ATOM 638 C C . ALA A 1 78 ? 5.271 6.650 7.188 1.00 95.75 78 ALA A C 1
ATOM 640 O O . ALA A 1 78 ? 5.777 6.431 6.091 1.00 95.75 78 ALA A O 1
ATOM 641 N N . GLU A 1 79 ? 6.042 6.891 8.255 1.00 96.56 79 GLU A N 1
ATOM 642 C CA . GLU A 1 79 ? 7.508 6.909 8.155 1.00 96.56 79 GLU A CA 1
ATOM 643 C C . GLU A 1 79 ? 8.076 5.530 7.797 1.00 96.56 79 GLU A C 1
ATOM 645 O O . GLU A 1 79 ? 8.949 5.411 6.934 1.00 96.56 79 GLU A O 1
ATOM 650 N N . LYS A 1 80 ? 7.529 4.462 8.388 1.00 94.25 80 LYS A N 1
ATOM 651 C CA . LYS A 1 80 ? 7.946 3.094 8.072 1.00 94.25 80 LYS A CA 1
ATOM 652 C C . LYS A 1 80 ? 7.567 2.727 6.636 1.00 94.25 80 LYS A C 1
ATOM 654 O O . LYS A 1 80 ? 8.385 2.156 5.914 1.00 94.25 80 LYS A O 1
ATOM 659 N N . MET A 1 81 ? 6.370 3.119 6.200 1.00 97.00 81 MET A N 1
ATOM 660 C CA . MET A 1 81 ? 5.915 2.953 4.814 1.00 97.00 81 MET A CA 1
ATOM 661 C C . MET A 1 81 ? 6.825 3.696 3.828 1.00 97.00 81 MET A C 1
ATOM 663 O O . MET A 1 81 ? 7.289 3.105 2.854 1.00 97.00 81 MET A O 1
ATOM 667 N N . ARG A 1 82 ? 7.180 4.952 4.126 1.00 97.62 82 ARG A N 1
ATOM 668 C CA . ARG A 1 82 ? 8.093 5.783 3.324 1.00 97.62 82 ARG A CA 1
ATOM 669 C C . ARG A 1 82 ? 9.472 5.150 3.182 1.00 97.62 82 ARG A C 1
ATOM 671 O O . ARG A 1 82 ? 10.058 5.155 2.098 1.00 97.62 82 ARG A O 1
ATOM 678 N N . GLN A 1 83 ? 10.024 4.622 4.272 1.00 96.94 83 GLN A N 1
ATOM 679 C CA . GLN A 1 83 ? 11.303 3.912 4.240 1.00 96.94 83 GLN A CA 1
ATOM 680 C C . GLN A 1 83 ? 11.231 2.686 3.328 1.00 96.94 83 GLN A C 1
ATOM 682 O O . GLN A 1 83 ? 12.098 2.521 2.469 1.00 96.94 83 GLN A O 1
ATOM 687 N N . TYR A 1 84 ? 10.173 1.884 3.452 1.00 96.38 84 TYR A N 1
ATOM 688 C CA . TYR A 1 84 ? 9.972 0.696 2.624 1.00 96.38 84 TYR A CA 1
ATOM 689 C C . TYR A 1 84 ? 9.811 1.040 1.137 1.00 96.38 84 TYR A C 1
ATOM 691 O O . TYR A 1 84 ? 10.498 0.464 0.292 1.00 96.38 84 TYR A O 1
ATOM 699 N N . ARG A 1 85 ? 8.979 2.039 0.818 1.00 96.94 85 ARG A N 1
ATOM 700 C CA . ARG A 1 85 ? 8.766 2.530 -0.551 1.00 96.94 85 ARG A CA 1
ATOM 701 C C . ARG A 1 85 ? 10.075 2.966 -1.206 1.00 96.94 85 ARG A C 1
ATOM 703 O O . ARG A 1 85 ? 10.365 2.549 -2.323 1.00 96.94 85 ARG A O 1
ATOM 710 N N . ARG A 1 86 ? 10.919 3.729 -0.498 1.00 97.12 86 ARG A N 1
ATOM 711 C CA . ARG A 1 86 ? 12.236 4.148 -1.016 1.00 97.12 86 ARG A CA 1
ATOM 712 C C . ARG A 1 86 ? 13.148 2.964 -1.334 1.00 97.12 86 ARG A C 1
ATOM 714 O O . ARG A 1 86 ? 13.822 2.987 -2.359 1.00 97.12 86 ARG A O 1
ATOM 721 N N . VAL A 1 87 ? 13.172 1.937 -0.484 1.00 96.06 87 VAL A N 1
ATOM 722 C CA . VAL A 1 87 ? 13.982 0.731 -0.727 1.00 96.06 87 VAL A CA 1
ATOM 723 C C . VAL A 1 87 ? 13.501 -0.010 -1.976 1.00 96.06 87 VAL A C 1
ATOM 725 O O . VAL A 1 87 ? 14.324 -0.381 -2.811 1.00 96.06 87 VAL A O 1
ATOM 728 N N . LEU A 1 88 ? 12.186 -0.177 -2.134 1.00 94.75 88 LEU A N 1
ATOM 729 C CA . LEU A 1 88 ? 11.592 -0.824 -3.309 1.00 94.75 88 LEU A CA 1
ATOM 730 C C . LEU A 1 88 ? 11.854 -0.029 -4.593 1.00 94.75 88 LEU A C 1
ATOM 732 O O . LEU A 1 88 ? 12.227 -0.612 -5.606 1.00 94.75 88 LEU A O 1
ATOM 736 N N . MET A 1 89 ? 11.761 1.300 -4.536 1.00 94.44 89 MET A N 1
ATOM 737 C CA . MET A 1 89 ? 12.088 2.170 -5.668 1.00 94.44 89 MET A CA 1
ATOM 738 C C . MET A 1 89 ? 13.552 2.055 -6.099 1.00 94.44 89 MET A C 1
ATOM 740 O O . MET A 1 89 ? 13.840 1.974 -7.289 1.00 94.44 89 MET A O 1
ATOM 744 N N . VAL A 1 90 ? 14.488 1.995 -5.147 1.00 94.06 90 VAL A N 1
ATOM 745 C CA . VAL A 1 90 ? 15.909 1.783 -5.464 1.00 94.06 90 VAL A CA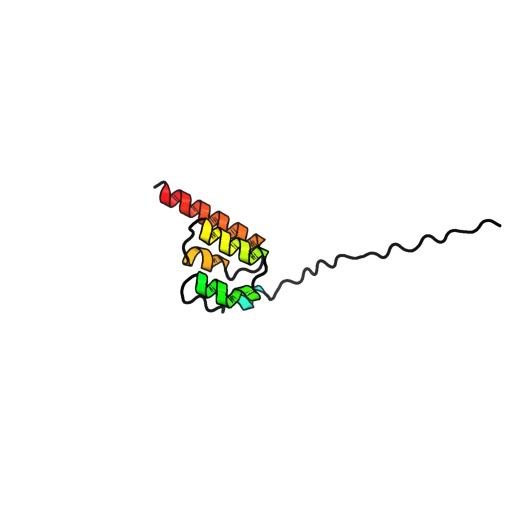 1
ATOM 746 C C . VAL A 1 90 ? 16.139 0.416 -6.110 1.00 94.06 90 VAL A C 1
ATOM 748 O O . VAL A 1 90 ? 16.961 0.314 -7.018 1.00 94.06 90 VAL A O 1
ATOM 751 N N . ALA A 1 91 ? 15.440 -0.628 -5.655 1.00 90.25 91 ALA A N 1
ATOM 752 C CA . ALA A 1 91 ? 15.519 -1.950 -6.273 1.00 90.25 91 ALA A CA 1
ATOM 753 C C . ALA A 1 91 ? 14.998 -1.922 -7.718 1.00 90.25 91 ALA A C 1
ATOM 755 O O . ALA A 1 91 ? 15.706 -2.356 -8.619 1.00 90.25 91 ALA A O 1
ATOM 756 N N . LYS A 1 92 ? 13.833 -1.305 -7.943 1.00 90.62 92 LYS A N 1
ATOM 757 C CA . LYS A 1 92 ? 13.234 -1.156 -9.273 1.00 90.62 92 LYS A CA 1
ATOM 758 C C . LYS A 1 92 ? 14.167 -0.463 -10.269 1.00 90.62 92 LYS A C 1
ATOM 760 O O . LYS A 1 92 ? 14.364 -0.973 -11.363 1.00 90.62 92 LYS A O 1
ATOM 765 N N . ILE A 1 93 ? 14.770 0.665 -9.883 1.00 88.38 93 ILE A N 1
ATOM 766 C CA . ILE A 1 93 ? 15.689 1.410 -10.762 1.00 88.38 93 ILE A CA 1
ATOM 767 C C . ILE A 1 93 ? 16.854 0.517 -11.213 1.00 88.38 93 ILE A C 1
ATOM 769 O O . ILE A 1 93 ? 17.233 0.525 -12.377 1.00 88.38 93 ILE A O 1
ATOM 773 N N . ARG A 1 94 ? 17.397 -0.301 -10.304 1.00 88.12 94 ARG A N 1
ATOM 774 C CA . ARG A 1 94 ? 18.501 -1.216 -10.630 1.00 88.12 94 ARG A CA 1
ATOM 775 C C . ARG A 1 94 ? 18.097 -2.316 -11.607 1.00 88.12 94 ARG A C 1
ATOM 777 O O . ARG A 1 94 ? 18.938 -2.727 -12.396 1.00 88.12 94 ARG A O 1
ATOM 784 N N . ASP A 1 95 ? 16.857 -2.790 -11.529 1.00 84.19 95 ASP A N 1
ATOM 785 C CA . ASP A 1 95 ? 16.335 -3.802 -12.449 1.00 84.19 95 ASP A CA 1
ATOM 786 C C . ASP A 1 95 ? 16.063 -3.214 -13.846 1.00 84.19 95 ASP A C 1
ATOM 788 O O . ASP A 1 95 ? 16.204 -3.921 -14.837 1.00 84.19 95 ASP A O 1
ATOM 792 N N . GLU A 1 96 ? 15.704 -1.929 -13.946 1.00 81.31 96 GLU A N 1
ATOM 793 C CA . GLU A 1 96 ? 15.509 -1.229 -15.228 1.00 81.31 96 GLU A CA 1
ATOM 794 C C . GLU A 1 96 ? 16.835 -0.888 -15.936 1.00 81.31 96 GLU A C 1
ATOM 796 O O . GLU A 1 96 ? 16.877 -0.832 -17.166 1.00 81.31 96 GLU A O 1
ATOM 801 N N . ASP A 1 97 ? 17.915 -0.682 -15.175 1.00 77.88 97 ASP A N 1
ATOM 802 C CA . ASP A 1 97 ? 19.256 -0.365 -15.690 1.00 77.88 97 ASP A CA 1
ATOM 803 C C . ASP A 1 97 ? 20.059 -1.599 -16.175 1.00 77.88 97 ASP A C 1
ATOM 805 O O . ASP A 1 97 ? 21.166 -1.435 -16.702 1.00 77.88 97 ASP A O 1
ATOM 809 N N . ASN A 1 98 ? 19.547 -2.825 -15.994 1.00 61.69 98 ASN A N 1
ATOM 810 C CA . ASN A 1 98 ? 20.243 -4.087 -16.301 1.00 61.69 98 ASN A CA 1
ATOM 811 C C . ASN A 1 98 ? 19.622 -4.865 -17.470 1.00 61.69 98 ASN A C 1
ATOM 813 O O . ASN A 1 98 ? 20.374 -5.211 -18.411 1.00 61.69 98 ASN A O 1
#

Radius of gyration: 21.8 Å; Cα contacts (8 Å, |Δi|>4): 52; chains: 1; bounding box: 32×61×64 Å

Secondary structure (DSSP, 8-state):
------PPP------------SSHHHHTTT----S-HHHHHHHHTTTS-HHHHHHHHHHHHTT--HHHHHHHHT-SSHHHHHHHHHHHHHHHHHHHT-